Protein AF-A0A529I1K5-F1 (afdb_monomer)

Secondary structure (DSSP, 8-state):
--HHHHHHHHHHHHHHTSS-----PPPPSTT-------TTT-PPPPPPEEEEEEEEETTEEEEEEEEEE--SS-SS----GGG-

pLDDT: mean 97.83, std 3.61, range [65.5, 98.88]

Solvent-accessible surface area (backbone atoms only — not comparable to full-atom values): 5534 Å² total; per-residue (Å²): 131,58,68,68,59,51,54,52,50,51,54,51,28,48,74,72,55,80,43,78,90,77,88,88,68,64,81,80,46,74,82,43,74,66,80,81,58,61,76,92,78,45,82,63,69,60,72,42,42,79,42,79,65,25,66,56,35,99,73,26,71,87,44,68,52,64,51,72,46,72,39,82,85,47,60,73,64,78,85,58,77,83,81,103

Foldseek 3Di:
DDPVVVVVVVVVCVVVVVDDDDDPFDDFAQPFDADDDDPVPDDGQDGKHWAWQDDCDPSDVPDTGTDIDDGQRTGPHDDDPVND

Sequence (84 aa):
MDTQKLLGEVAGQLLSGAIRVVDLSAPLGPNTPLIKLPPELAVDTPKVEIHAISKYDKNGPWWAWNWLKLGEHSGTHFDAPQHW

Nearest PDB structures (foldseek):
  4m8d-assembly2_C  TM=9.967E-01  e=7.353E-09  Roseibium aggregatum IAM 12614
  5nna-assembly1_B  TM=9.625E-01  e=6.441E-05  Roseibium aggregatum
  5nmp-assembly5_J  TM=9.664E-01  e=9.504E-05  Ralstonia pseudosolanacearum GMI1000

Mean predicted aligned error: 3.26 Å

Radius of gyration: 20.24 Å; Cα contacts (8 Å, |Δi|>4): 93; chains: 1; bounding box: 43×36×52 Å

Structure (mmCIF, N/CA/C/O backbone):
data_AF-A0A529I1K5-F1
#
_entry.id   AF-A0A529I1K5-F1
#
loop_
_atom_site.group_PDB
_atom_site.id
_atom_site.type_symbol
_atom_site.label_atom_id
_atom_site.label_alt_id
_atom_site.label_comp_id
_atom_site.label_asym_id
_atom_site.label_entity_id
_atom_site.label_seq_id
_atom_site.pdbx_PDB_ins_code
_atom_site.Cartn_x
_atom_site.Cartn_y
_atom_site.Cartn_z
_atom_site.occupancy
_atom_site.B_iso_or_equiv
_atom_site.auth_seq_id
_atom_site.auth_comp_id
_atom_site.auth_asym_id
_atom_site.auth_atom_id
_atom_site.pdbx_PDB_model_num
ATOM 1 N N . MET A 1 1 ? -20.512 19.281 20.588 1.00 65.50 1 MET A N 1
ATOM 2 C CA . MET A 1 1 ? -19.810 18.136 21.206 1.00 65.50 1 MET A CA 1
ATOM 3 C C . MET A 1 1 ? -18.377 18.555 21.428 1.00 65.50 1 MET A C 1
ATOM 5 O O . MET A 1 1 ? -17.818 19.195 20.551 1.00 65.50 1 MET A O 1
ATOM 9 N N . ASP A 1 2 ? -17.830 18.258 22.597 1.00 94.38 2 ASP A N 1
ATOM 10 C CA . ASP A 1 2 ? -16.399 18.395 22.859 1.00 94.38 2 ASP A CA 1
ATOM 11 C C . ASP A 1 2 ? -15.608 17.400 21.979 1.00 94.38 2 ASP A C 1
ATOM 13 O O . ASP A 1 2 ? -16.048 16.264 21.787 1.00 94.38 2 ASP A O 1
ATOM 17 N N . THR A 1 3 ? -14.475 17.829 21.412 1.00 96.56 3 THR A N 1
ATOM 18 C CA . THR A 1 3 ? -13.655 17.019 20.493 1.00 96.56 3 THR A CA 1
ATOM 19 C C . THR A 1 3 ? -13.121 15.765 21.175 1.00 96.56 3 THR A C 1
ATOM 21 O O . THR A 1 3 ? -13.064 14.709 20.546 1.00 96.56 3 THR A O 1
ATOM 24 N N . GLN A 1 4 ? -12.773 15.842 22.464 1.00 96.88 4 GLN A N 1
ATOM 25 C CA . GLN A 1 4 ? -12.295 14.668 23.201 1.00 96.88 4 GLN A CA 1
ATOM 26 C C . GLN A 1 4 ? -13.399 13.616 23.308 1.00 96.88 4 GLN A C 1
ATOM 28 O O . GLN A 1 4 ? -13.171 12.441 23.014 1.00 96.88 4 GLN A O 1
ATOM 33 N N . LYS A 1 5 ? -14.618 14.053 23.644 1.00 97.25 5 LYS A N 1
ATOM 34 C CA . LYS A 1 5 ? -15.798 13.184 23.673 1.00 97.25 5 LYS A CA 1
ATOM 35 C C . LYS A 1 5 ? -16.072 12.534 22.313 1.00 97.25 5 LYS A C 1
ATOM 37 O O . LYS A 1 5 ? -16.290 11.328 22.261 1.00 97.25 5 LYS A O 1
ATOM 42 N N . LEU A 1 6 ? -16.006 13.302 21.224 1.00 98.00 6 LEU A N 1
ATOM 43 C CA . LEU A 1 6 ? -16.237 12.786 19.871 1.00 98.00 6 LEU A CA 1
ATOM 44 C C . LEU A 1 6 ? -15.223 11.700 19.482 1.00 98.00 6 LEU A C 1
ATOM 46 O O . LEU A 1 6 ? -15.613 10.640 19.001 1.00 98.00 6 LEU A O 1
ATOM 50 N N . LEU A 1 7 ? -13.926 11.934 19.705 1.00 98.25 7 LEU A N 1
ATOM 51 C CA . LEU A 1 7 ? -12.889 10.944 19.392 1.00 98.25 7 LEU A CA 1
ATOM 52 C C . LEU A 1 7 ? -13.054 9.664 20.225 1.00 98.25 7 LEU A C 1
ATOM 54 O O . LEU A 1 7 ? -12.884 8.564 19.698 1.00 98.25 7 LEU A O 1
ATOM 58 N N . GLY A 1 8 ? -13.439 9.797 21.499 1.00 98.25 8 GLY A N 1
ATOM 59 C CA . GLY A 1 8 ? -13.763 8.657 22.358 1.00 98.25 8 GLY A CA 1
ATOM 60 C C . GLY A 1 8 ? -14.955 7.841 21.845 1.00 98.25 8 GLY A C 1
ATOM 61 O O . GLY A 1 8 ? -14.894 6.612 21.818 1.00 98.25 8 GLY A O 1
ATOM 62 N N . GLU A 1 9 ? -16.017 8.506 21.382 1.00 98.12 9 GLU A N 1
ATOM 63 C CA . GLU A 1 9 ? -17.186 7.848 20.783 1.00 98.12 9 GLU A CA 1
ATOM 64 C C . GLU A 1 9 ? -16.827 7.112 19.485 1.00 98.12 9 GLU A C 1
ATOM 66 O O . GLU A 1 9 ? -17.232 5.963 19.309 1.00 98.12 9 GLU A O 1
ATOM 71 N N . VAL A 1 10 ? -16.021 7.722 18.607 1.00 98.38 10 VAL A N 1
ATOM 72 C CA . VAL A 1 10 ? -15.537 7.076 17.373 1.00 98.38 10 VAL A CA 1
ATOM 73 C C . VAL A 1 10 ? -14.715 5.827 17.695 1.00 98.38 10 VAL A C 1
ATOM 75 O O . VAL A 1 10 ? -14.953 4.774 17.105 1.00 98.38 10 VAL A O 1
ATOM 78 N N . ALA A 1 11 ? -13.795 5.901 18.662 1.00 98.38 11 ALA A N 1
ATOM 79 C CA . ALA A 1 11 ? -13.006 4.746 19.091 1.00 98.38 11 ALA A CA 1
ATOM 80 C C . ALA A 1 11 ? -13.890 3.615 19.647 1.00 98.38 11 ALA A C 1
ATOM 82 O O . ALA A 1 11 ? -13.709 2.449 19.289 1.00 98.38 11 ALA A O 1
ATOM 83 N N . GLY A 1 12 ? -14.889 3.956 20.469 1.00 98.56 12 GLY A N 1
ATOM 84 C CA . GLY A 1 12 ? -15.860 2.991 20.987 1.00 98.56 12 GLY A CA 1
ATOM 85 C C . GLY A 1 12 ? -16.693 2.332 19.884 1.00 98.56 12 GLY A C 1
ATOM 86 O O . GLY A 1 12 ? -16.931 1.126 19.932 1.00 98.56 12 GLY A O 1
ATOM 87 N N . GLN A 1 13 ? -17.097 3.094 18.864 1.00 98.69 13 GLN A N 1
ATOM 88 C CA . GLN A 1 13 ? -17.868 2.583 17.727 1.00 98.69 13 GLN A CA 1
ATOM 89 C C . GLN A 1 13 ? -17.037 1.737 16.753 1.00 98.69 13 GLN A C 1
ATOM 91 O O . GLN A 1 13 ? -17.579 0.811 16.151 1.00 98.69 13 GLN A O 1
ATOM 96 N N . LEU A 1 14 ? -15.736 2.014 16.613 1.00 98.75 14 LEU A N 1
ATOM 97 C CA . LEU A 1 14 ? -14.806 1.137 15.894 1.00 98.75 14 LEU A CA 1
ATOM 98 C C . LEU A 1 14 ? -14.677 -0.216 16.606 1.00 98.75 14 LEU A C 1
ATOM 100 O O . LEU A 1 14 ? -14.789 -1.255 15.962 1.00 98.75 14 LEU A O 1
ATOM 104 N N . LEU A 1 15 ? -14.496 -0.214 17.933 1.00 98.56 15 LEU A N 1
ATOM 105 C CA . LEU A 1 15 ? -14.355 -1.444 18.721 1.00 98.56 15 LEU A CA 1
ATOM 106 C C . LEU A 1 15 ? -15.642 -2.281 18.741 1.00 98.56 15 LEU A C 1
ATOM 108 O O . LEU A 1 15 ? -15.578 -3.506 18.687 1.00 98.56 15 LEU A O 1
ATOM 112 N N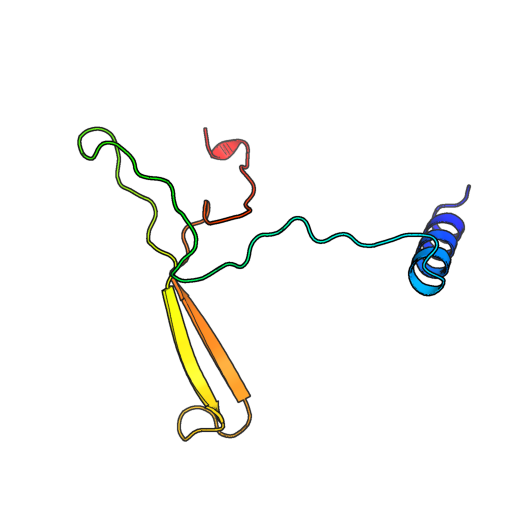 . SER A 1 16 ? -16.808 -1.635 18.821 1.00 98.56 16 SER A N 1
ATOM 113 C CA . SER A 1 16 ? -18.101 -2.332 18.836 1.00 98.56 16 SER A CA 1
ATOM 114 C C . SER A 1 16 ? -18.550 -2.835 17.461 1.00 98.56 16 SER A C 1
ATOM 116 O O . SER A 1 16 ? -19.489 -3.626 17.384 1.00 98.56 16 SER A O 1
ATOM 118 N N . GLY A 1 17 ? -17.914 -2.376 16.377 1.00 98.31 17 GLY A N 1
ATOM 119 C CA . GLY A 1 17 ? -18.300 -2.683 14.998 1.00 98.31 17 GLY A CA 1
ATOM 120 C C . GLY A 1 17 ? -19.455 -1.836 14.450 1.00 98.31 17 GLY A C 1
ATOM 121 O O . GLY A 1 17 ? -19.906 -2.082 13.330 1.00 98.31 17 GLY A O 1
ATOM 122 N N . ALA A 1 18 ? -19.929 -0.831 15.197 1.00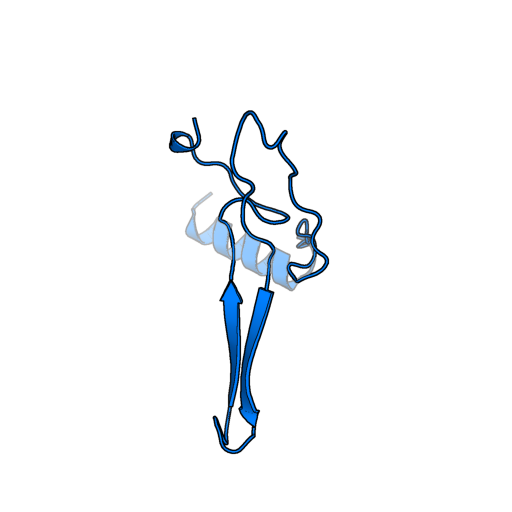 98.50 18 ALA A N 1
ATOM 123 C CA . ALA A 1 18 ? -20.913 0.138 14.706 1.00 98.50 18 ALA A CA 1
ATOM 124 C C . ALA A 1 18 ? -20.351 0.998 13.556 1.00 98.50 18 ALA A C 1
ATOM 126 O O . ALA A 1 18 ? -21.078 1.330 12.619 1.00 98.50 18 ALA A O 1
ATOM 127 N N . ILE A 1 19 ? -19.048 1.303 13.594 1.00 98.62 19 ILE A N 1
ATOM 128 C CA . ILE A 1 19 ? -18.290 1.838 12.458 1.00 98.62 19 ILE A CA 1
ATOM 129 C C . ILE A 1 19 ? -17.501 0.696 11.822 1.00 98.62 19 ILE A C 1
ATOM 131 O O . ILE A 1 19 ? -16.793 -0.044 12.502 1.00 98.62 19 ILE A O 1
ATOM 135 N N . ARG A 1 20 ? -17.585 0.586 10.493 1.00 98.50 20 ARG A N 1
ATOM 136 C CA . ARG A 1 20 ? -16.809 -0.378 9.707 1.00 98.50 20 ARG A CA 1
ATOM 137 C C . ARG A 1 20 ? -15.687 0.329 8.961 1.00 98.50 20 ARG A C 1
ATOM 139 O O . ARG A 1 20 ? -15.933 1.328 8.289 1.00 98.50 20 ARG A O 1
ATOM 146 N N . VAL A 1 21 ? -14.485 -0.232 9.034 1.00 98.38 21 VAL A N 1
ATOM 147 C CA . VAL A 1 21 ? -13.362 0.149 8.171 1.00 98.38 21 VAL A CA 1
ATOM 148 C C . VAL A 1 21 ? -13.454 -0.681 6.893 1.00 98.38 21 VAL A C 1
ATOM 150 O O . VAL A 1 21 ? -13.474 -1.909 6.958 1.00 98.38 21 VAL A O 1
ATOM 153 N N . VAL A 1 22 ? -13.553 -0.017 5.742 1.00 98.50 22 VAL A N 1
ATOM 154 C CA . VAL A 1 22 ? -13.597 -0.656 4.419 1.00 98.50 22 VAL A CA 1
ATOM 155 C C . VAL A 1 22 ? -12.304 -0.320 3.691 1.00 98.50 22 VAL A C 1
ATOM 157 O O . VAL A 1 22 ? -11.972 0.855 3.553 1.00 98.50 22 VAL A O 1
ATOM 160 N N . ASP A 1 23 ? -11.582 -1.342 3.236 1.00 98.69 23 ASP A N 1
ATOM 161 C CA . ASP A 1 23 ? -10.375 -1.147 2.438 1.00 98.69 23 ASP A CA 1
ATOM 162 C C . ASP A 1 23 ? -10.746 -0.783 0.993 1.00 98.69 23 ASP A C 1
ATOM 164 O O . ASP A 1 23 ? -11.493 -1.508 0.332 1.00 98.69 23 ASP A O 1
ATOM 168 N N . LEU A 1 24 ? -10.245 0.361 0.527 1.00 98.56 24 LEU A N 1
ATOM 169 C CA . LEU A 1 24 ? -10.428 0.876 -0.835 1.00 98.56 24 LEU A CA 1
ATOM 170 C C . LEU A 1 24 ? -9.116 0.859 -1.638 1.00 98.56 24 LEU A C 1
ATOM 172 O O . LEU A 1 24 ? -9.025 1.482 -2.697 1.00 98.56 24 LEU A O 1
ATOM 176 N N . SER A 1 25 ? -8.095 0.162 -1.138 1.00 98.62 25 SER A N 1
ATOM 177 C CA . SER A 1 25 ? -6.791 0.039 -1.783 1.00 98.62 25 SER A CA 1
ATOM 178 C C . SER A 1 25 ? -6.675 -1.281 -2.538 1.00 98.62 25 SER A C 1
ATOM 180 O O . SER A 1 25 ? -7.059 -2.341 -2.048 1.00 98.62 25 SER A O 1
ATOM 182 N N . ALA A 1 26 ? -6.103 -1.234 -3.740 1.00 98.19 26 ALA A N 1
ATOM 183 C CA . ALA A 1 26 ? -5.683 -2.441 -4.439 1.00 98.19 26 ALA A CA 1
ATOM 184 C C . ALA A 1 26 ? -4.299 -2.901 -3.932 1.00 98.19 26 ALA A C 1
ATOM 186 O O . ALA A 1 26 ? -3.476 -2.056 -3.567 1.00 98.19 26 ALA A O 1
ATOM 187 N N . PRO A 1 27 ? -3.988 -4.213 -3.946 1.00 98.44 27 PRO A N 1
ATOM 188 C CA . PRO A 1 27 ? -2.652 -4.699 -3.612 1.00 98.44 27 PRO A CA 1
ATOM 189 C C . PRO A 1 27 ? -1.569 -4.071 -4.498 1.00 98.44 27 PRO A C 1
ATOM 191 O O . PRO A 1 27 ? -1.664 -4.110 -5.726 1.00 98.44 27 PRO A O 1
ATOM 194 N N . LEU A 1 28 ? -0.512 -3.547 -3.873 1.00 98.62 28 LEU A N 1
ATOM 195 C CA . LEU A 1 28 ? 0.624 -2.938 -4.562 1.00 98.62 28 LEU A CA 1
ATOM 196 C C . LEU A 1 28 ? 1.772 -3.946 -4.717 1.00 98.62 28 LEU A C 1
ATOM 198 O O . LEU A 1 28 ? 2.323 -4.453 -3.742 1.00 98.62 28 LEU A O 1
ATOM 202 N N . GLY A 1 29 ? 2.156 -4.222 -5.959 1.00 98.38 29 GLY A N 1
ATOM 203 C CA . GLY A 1 29 ? 3.277 -5.101 -6.297 1.00 98.38 29 GLY A CA 1
ATOM 204 C C . GLY A 1 29 ? 3.554 -5.217 -7.801 1.00 98.38 29 GLY A C 1
ATOM 205 O O . GLY A 1 29 ? 3.002 -4.450 -8.590 1.00 98.38 29 GLY A O 1
ATOM 206 N N . PRO A 1 30 ? 4.368 -6.196 -8.239 1.00 98.44 30 PRO A N 1
ATOM 207 C CA . PRO A 1 30 ? 4.817 -6.305 -9.633 1.00 98.44 30 PRO A CA 1
ATOM 208 C C . PRO A 1 30 ? 3.713 -6.529 -10.675 1.00 98.44 30 PRO A C 1
ATOM 210 O O . PRO A 1 30 ? 3.968 -6.404 -11.871 1.00 98.44 30 PRO A O 1
ATOM 213 N N . ASN A 1 31 ? 2.499 -6.868 -10.242 1.00 98.12 31 ASN A N 1
ATOM 214 C CA . ASN A 1 31 ? 1.338 -7.055 -11.113 1.00 98.12 31 ASN A CA 1
ATOM 215 C C . ASN A 1 31 ? 0.359 -5.875 -11.066 1.00 98.12 31 ASN A C 1
ATOM 217 O O . ASN A 1 31 ? -0.694 -5.949 -11.691 1.00 98.12 31 ASN A O 1
ATOM 221 N N . THR A 1 32 ? 0.687 -4.804 -10.335 1.00 98.50 32 THR A N 1
ATOM 222 C CA . THR A 1 32 ? -0.120 -3.577 -10.321 1.00 98.50 32 THR A CA 1
ATOM 223 C C . THR A 1 32 ? -0.192 -3.034 -11.744 1.00 98.50 32 THR A C 1
ATOM 225 O O . THR A 1 32 ? 0.863 -2.795 -12.342 1.00 98.50 32 THR A O 1
ATOM 228 N N . PRO A 1 33 ? -1.394 -2.841 -12.307 1.00 98.12 33 PRO A N 1
ATOM 229 C CA . PRO A 1 33 ? -1.533 -2.130 -13.566 1.00 98.12 33 PRO A CA 1
ATOM 230 C C . PRO A 1 33 ? -0.986 -0.709 -13.411 1.00 98.12 33 PRO A C 1
ATOM 232 O O . PRO A 1 33 ? -1.291 -0.026 -12.435 1.00 98.12 33 PRO A O 1
ATOM 235 N N . LEU A 1 34 ? -0.169 -0.275 -14.365 1.00 98.25 34 LEU A N 1
ATOM 236 C CA . LEU A 1 34 ? 0.425 1.060 -14.384 1.00 98.25 34 LEU A CA 1
ATOM 237 C C . LEU A 1 34 ? 0.086 1.756 -15.692 1.00 98.25 34 LEU A C 1
ATOM 239 O O . LEU A 1 34 ? -0.138 1.099 -16.713 1.00 98.25 34 LEU A O 1
ATOM 243 N N . ILE A 1 35 ? 0.078 3.086 -15.646 1.00 97.50 35 ILE A N 1
ATOM 244 C CA . ILE A 1 35 ? -0.128 3.915 -16.827 1.00 97.50 35 ILE A CA 1
ATOM 245 C C . ILE A 1 35 ? 0.944 3.624 -17.885 1.00 97.50 35 ILE A C 1
ATOM 247 O O . ILE A 1 35 ? 2.108 3.371 -17.563 1.00 97.50 35 ILE A O 1
ATOM 251 N N . LYS A 1 36 ? 0.522 3.647 -19.150 1.00 97.50 36 LYS A N 1
ATOM 252 C CA . LYS A 1 36 ? 1.389 3.578 -20.323 1.00 97.50 36 LYS A CA 1
ATOM 253 C C . LYS A 1 36 ? 1.138 4.786 -21.198 1.00 97.50 36 LYS A C 1
ATOM 255 O O . LYS A 1 36 ? -0.001 5.028 -21.596 1.00 97.50 36 LYS A O 1
ATOM 260 N N . LEU A 1 37 ? 2.196 5.539 -21.458 1.00 97.81 37 LEU A N 1
ATOM 261 C CA . LEU A 1 37 ? 2.161 6.754 -22.252 1.00 97.81 37 LEU A CA 1
ATOM 262 C C . LEU A 1 37 ? 2.693 6.468 -23.663 1.00 97.81 37 LEU A C 1
ATOM 264 O O . LEU A 1 37 ? 3.522 5.570 -23.841 1.00 97.81 37 LEU A O 1
ATOM 268 N N . PRO A 1 38 ? 2.232 7.209 -24.684 1.00 97.81 38 PRO A N 1
ATOM 269 C CA . PRO A 1 38 ? 2.853 7.169 -26.002 1.00 97.81 38 PRO A CA 1
ATOM 270 C C . PRO A 1 38 ? 4.348 7.532 -25.890 1.00 97.81 38 PRO A C 1
ATOM 272 O O . PRO A 1 38 ? 4.658 8.613 -25.374 1.00 97.81 38 PRO A O 1
ATOM 275 N N . PRO A 1 39 ? 5.280 6.663 -26.334 1.00 96.75 39 PRO A N 1
ATOM 276 C CA . PRO A 1 39 ? 6.718 6.871 -26.136 1.00 96.75 39 PRO A CA 1
ATOM 277 C C . PRO A 1 39 ? 7.271 8.148 -26.776 1.00 96.75 39 PRO A C 1
ATOM 279 O O . PRO A 1 39 ? 8.296 8.667 -26.344 1.00 96.75 39 PRO A O 1
ATOM 282 N N . GLU A 1 40 ? 6.609 8.657 -27.812 1.00 97.50 40 GLU A N 1
ATOM 283 C CA . GLU A 1 40 ? 6.942 9.913 -28.477 1.00 97.50 40 GLU A CA 1
ATOM 284 C C . GLU A 1 40 ? 6.547 11.162 -27.671 1.00 97.50 40 GLU A C 1
ATOM 286 O O . GLU A 1 40 ? 7.032 12.250 -27.976 1.00 97.50 40 GLU A O 1
ATOM 291 N N . LEU A 1 41 ? 5.687 11.023 -26.653 1.00 97.38 41 LEU A N 1
ATOM 292 C CA . LEU A 1 41 ? 5.191 12.136 -25.836 1.00 97.38 41 LEU A CA 1
ATOM 293 C C . LEU A 1 41 ? 5.852 12.217 -24.459 1.00 97.38 41 LEU A C 1
ATOM 295 O O . LEU A 1 41 ? 6.122 13.318 -23.983 1.00 97.38 41 LEU A O 1
ATOM 299 N N . ALA A 1 42 ? 6.072 11.082 -23.793 1.00 97.62 42 ALA A N 1
ATOM 300 C CA . ALA A 1 42 ? 6.540 11.068 -22.411 1.00 97.62 42 ALA A CA 1
ATOM 301 C C . ALA A 1 42 ? 7.220 9.749 -22.027 1.00 97.62 42 ALA A C 1
ATOM 303 O O . ALA A 1 42 ? 7.036 8.710 -22.660 1.00 97.62 42 ALA A O 1
ATOM 304 N N . VAL A 1 43 ? 7.993 9.802 -20.942 1.00 97.88 43 VAL A N 1
ATOM 305 C CA . VAL A 1 43 ? 8.610 8.625 -20.326 1.00 97.88 43 VAL A CA 1
ATOM 306 C C . VAL A 1 43 ? 7.646 8.026 -19.304 1.00 97.88 43 VAL A C 1
ATOM 308 O O . VAL A 1 43 ? 7.096 8.741 -18.469 1.00 97.88 43 VAL A O 1
ATOM 311 N N . ASP A 1 44 ? 7.466 6.708 -19.355 1.00 98.00 44 ASP A N 1
ATOM 312 C CA . ASP A 1 44 ? 6.653 5.977 -18.384 1.00 98.00 44 ASP A CA 1
ATOM 313 C C . ASP A 1 44 ? 7.232 6.050 -16.959 1.00 98.00 44 ASP A C 1
ATOM 315 O O . ASP A 1 44 ? 8.444 5.950 -16.745 1.00 98.00 44 ASP A O 1
ATOM 319 N N . THR A 1 45 ? 6.337 6.078 -15.968 1.00 98.19 45 THR A N 1
ATOM 320 C CA . THR A 1 45 ? 6.676 5.766 -14.571 1.00 98.19 45 THR A CA 1
ATOM 321 C C . THR A 1 45 ? 7.223 4.330 -14.456 1.00 98.19 45 THR A C 1
ATOM 323 O O . THR A 1 45 ? 6.776 3.436 -15.191 1.00 98.19 45 THR A O 1
ATOM 326 N N . PRO A 1 46 ? 8.203 4.052 -13.573 1.00 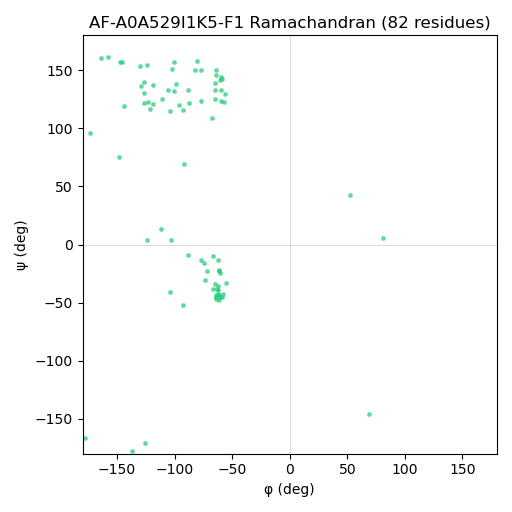97.94 46 PRO A N 1
ATOM 327 C CA . PRO A 1 46 ? 8.782 2.720 -13.473 1.00 97.94 46 PRO A CA 1
ATOM 328 C C . PRO A 1 46 ? 7.764 1.681 -13.004 1.00 97.94 46 PRO A C 1
ATOM 330 O O . PRO A 1 46 ? 6.875 1.953 -12.198 1.00 97.94 46 PRO A O 1
ATOM 333 N N . LYS A 1 47 ? 7.965 0.437 -13.449 1.00 97.88 47 LYS A N 1
ATOM 334 C CA . LYS A 1 47 ? 7.244 -0.707 -12.895 1.00 97.88 47 LYS A CA 1
ATOM 335 C C . LYS A 1 47 ? 7.540 -0.849 -11.399 1.00 97.88 47 LYS A C 1
ATOM 337 O O . LYS A 1 47 ? 8.686 -0.673 -10.986 1.00 97.88 47 LYS A O 1
ATOM 342 N N . VAL A 1 48 ? 6.524 -1.220 -10.617 1.00 98.62 48 VAL A N 1
ATOM 343 C CA . VAL A 1 48 ? 6.713 -1.600 -9.214 1.00 98.62 48 VAL A CA 1
ATOM 344 C C . VAL A 1 48 ? 7.559 -2.870 -9.149 1.00 98.62 48 VAL A C 1
ATOM 346 O O . VAL A 1 48 ? 7.203 -3.892 -9.741 1.00 98.62 48 VAL A O 1
ATOM 349 N N . GLU A 1 49 ? 8.654 -2.823 -8.401 1.00 98.69 49 GLU A N 1
ATOM 350 C CA . GLU A 1 49 ? 9.495 -3.985 -8.114 1.00 98.69 49 GLU A CA 1
ATOM 351 C C . GLU A 1 49 ? 9.671 -4.122 -6.596 1.00 98.69 49 GLU A C 1
ATOM 353 O O . GLU A 1 49 ? 9.808 -3.126 -5.883 1.00 98.69 49 GLU A O 1
ATOM 358 N N . ILE A 1 50 ? 9.639 -5.361 -6.098 1.00 98.75 50 ILE A N 1
ATOM 359 C CA . ILE A 1 50 ? 9.823 -5.689 -4.679 1.00 98.75 50 ILE A CA 1
ATOM 360 C C . ILE A 1 50 ? 11.048 -6.586 -4.573 1.00 98.75 50 ILE A C 1
ATOM 362 O O . ILE A 1 50 ? 11.069 -7.677 -5.146 1.00 98.75 50 ILE A O 1
ATOM 366 N N . HIS A 1 51 ? 12.050 -6.146 -3.821 1.00 98.69 51 HIS A N 1
ATOM 367 C CA . HIS A 1 51 ? 13.328 -6.835 -3.714 1.00 98.69 51 HIS A CA 1
ATOM 368 C C . HIS A 1 51 ? 13.611 -7.196 -2.263 1.00 98.69 51 HIS A C 1
ATOM 370 O O . HIS A 1 51 ? 13.772 -6.319 -1.413 1.00 98.69 51 HIS A O 1
ATOM 376 N N . ALA A 1 52 ? 13.694 -8.492 -1.979 1.00 98.50 52 ALA A N 1
ATOM 377 C CA . ALA A 1 52 ? 14.037 -8.967 -0.648 1.00 98.50 52 ALA A CA 1
ATOM 378 C C . ALA A 1 52 ? 15.466 -8.557 -0.269 1.00 98.50 52 ALA A C 1
ATOM 380 O O . ALA A 1 52 ? 16.401 -8.746 -1.047 1.00 98.50 52 ALA A O 1
ATOM 381 N N . ILE A 1 53 ? 15.624 -8.021 0.942 1.00 98.62 53 ILE A N 1
ATOM 382 C CA . ILE A 1 53 ? 16.935 -7.744 1.546 1.00 98.62 53 ILE A CA 1
ATOM 383 C C . ILE A 1 53 ? 17.355 -8.944 2.396 1.00 98.62 53 ILE A C 1
ATOM 385 O O . ILE A 1 53 ? 18.444 -9.490 2.232 1.00 98.62 53 ILE A O 1
ATOM 389 N N . SER A 1 54 ? 16.460 -9.365 3.288 1.00 98.69 54 SER A N 1
ATOM 390 C CA . SER A 1 54 ? 16.618 -10.549 4.127 1.00 98.69 54 SER A CA 1
ATOM 391 C C . SER A 1 54 ? 15.269 -11.197 4.388 1.00 98.69 54 SER A C 1
ATOM 393 O O . SER A 1 54 ? 14.224 -10.535 4.333 1.00 98.69 54 SER A O 1
ATOM 395 N N . LYS A 1 55 ? 15.295 -12.488 4.717 1.00 98.38 55 LYS A N 1
ATOM 396 C CA . LYS A 1 55 ? 14.143 -13.222 5.240 1.00 98.38 55 LYS A CA 1
ATOM 397 C C . LYS A 1 55 ? 14.589 -14.324 6.201 1.00 98.38 55 LYS A C 1
ATOM 399 O O . LYS A 1 55 ? 14.557 -15.500 5.848 1.00 98.38 55 LYS A O 1
ATOM 404 N N . TYR A 1 56 ? 14.978 -13.931 7.417 1.00 98.00 56 TYR A N 1
ATOM 405 C CA . TYR A 1 56 ? 15.481 -14.852 8.453 1.00 98.00 56 TYR A CA 1
ATOM 406 C C . TYR A 1 56 ? 16.625 -15.738 7.933 1.00 98.00 56 TYR A C 1
ATOM 408 O O . TYR A 1 56 ? 16.663 -16.949 8.141 1.00 98.00 56 TYR A O 1
ATOM 416 N N . ASP A 1 57 ? 17.532 -15.117 7.188 1.00 98.12 57 ASP A N 1
ATOM 417 C CA . ASP A 1 57 ? 18.629 -15.762 6.476 1.00 98.12 57 ASP A CA 1
ATOM 418 C C . ASP A 1 57 ? 19.971 -15.121 6.870 1.00 98.12 57 ASP A C 1
A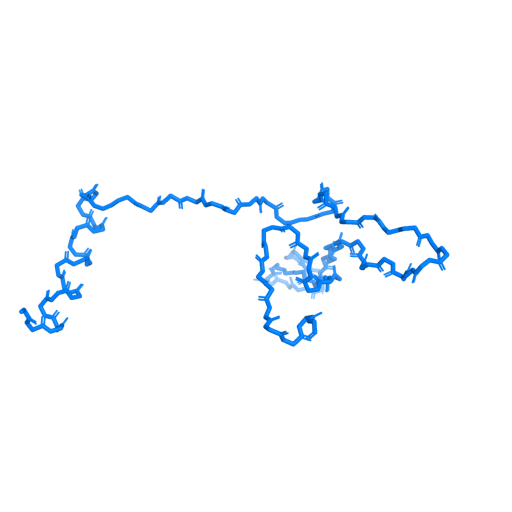TOM 420 O O . ASP A 1 57 ? 20.054 -14.306 7.790 1.00 98.12 57 ASP A O 1
ATOM 424 N N . LYS A 1 58 ? 21.050 -15.474 6.163 1.00 98.25 58 LYS A N 1
ATOM 425 C CA . LYS A 1 58 ? 22.391 -14.924 6.425 1.00 98.25 58 LYS A CA 1
ATOM 426 C C . LYS A 1 58 ? 22.496 -13.400 6.247 1.00 98.25 58 LYS A C 1
ATOM 428 O O . LYS A 1 58 ? 23.415 -12.805 6.798 1.00 98.25 58 LYS A O 1
ATOM 433 N N . ASN A 1 59 ? 21.599 -12.783 5.474 1.00 97.88 59 ASN A N 1
ATOM 434 C CA . ASN A 1 59 ? 21.574 -11.340 5.233 1.00 97.88 59 ASN A CA 1
ATOM 435 C C . ASN A 1 59 ? 20.733 -10.594 6.289 1.00 97.88 59 ASN A C 1
ATOM 437 O O . ASN A 1 59 ? 20.754 -9.367 6.334 1.00 97.88 59 ASN A O 1
ATOM 441 N N . GLY A 1 60 ? 19.999 -11.313 7.144 1.00 97.88 60 GLY A N 1
ATOM 442 C CA . GLY A 1 60 ? 19.228 -10.756 8.254 1.00 97.88 60 GLY A CA 1
ATOM 443 C C . GLY A 1 60 ? 18.642 -11.881 9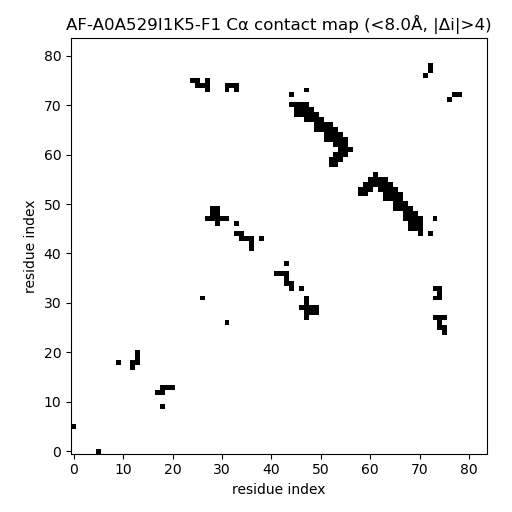.106 1.00 97.88 60 GLY A C 1
ATOM 444 O O . GLY A 1 60 ? 17.577 -12.402 8.768 1.00 97.88 60 GLY A O 1
ATOM 445 N N . PRO A 1 61 ? 19.312 -12.271 10.204 1.00 97.75 61 PRO A N 1
ATOM 446 C CA . PRO A 1 61 ? 19.001 -13.510 10.915 1.00 97.75 61 PRO A CA 1
ATOM 447 C C . PRO A 1 61 ? 17.679 -13.460 11.687 1.00 97.75 61 PRO A C 1
ATOM 449 O O . PRO A 1 61 ? 17.090 -14.502 11.961 1.00 97.75 61 PRO A O 1
ATOM 452 N N . TRP A 1 62 ? 17.195 -12.264 12.035 1.00 98.44 62 TRP A N 1
ATOM 453 C CA . TRP A 1 62 ? 16.033 -12.097 12.916 1.00 98.44 62 TRP A CA 1
ATOM 454 C C . TRP A 1 62 ? 14.907 -11.258 12.303 1.00 98.44 62 TRP A C 1
ATOM 456 O O . TRP A 1 62 ? 13.908 -11.002 12.970 1.00 98.44 62 TRP A O 1
ATOM 466 N N . TRP A 1 63 ? 15.031 -10.838 11.039 1.00 98.50 63 TRP A N 1
ATOM 467 C CA . TRP A 1 63 ? 14.033 -9.995 10.379 1.00 98.50 63 TRP A CA 1
ATOM 468 C C . TRP A 1 63 ? 13.883 -10.300 8.888 1.00 98.50 63 TRP A C 1
ATOM 470 O O . TRP A 1 63 ? 14.782 -10.828 8.223 1.00 98.50 63 TRP A O 1
ATOM 480 N N . ALA A 1 64 ? 12.715 -9.933 8.366 1.00 98.75 64 ALA A N 1
ATOM 481 C CA . ALA A 1 64 ? 12.373 -10.016 6.959 1.00 98.75 64 ALA A CA 1
ATOM 482 C C . ALA A 1 64 ? 11.873 -8.657 6.467 1.00 98.75 64 ALA A C 1
ATOM 484 O O . ALA A 1 64 ? 11.011 -8.050 7.099 1.00 98.75 64 ALA A O 1
ATOM 485 N N . TRP A 1 65 ? 12.416 -8.185 5.349 1.00 98.75 65 TRP A N 1
ATOM 486 C CA . TRP A 1 65 ? 12.085 -6.881 4.770 1.00 98.75 65 TRP A CA 1
ATOM 487 C C . TRP A 1 65 ? 12.544 -6.784 3.313 1.00 98.75 65 TRP A C 1
ATOM 489 O O . TRP A 1 65 ? 13.398 -7.549 2.852 1.00 98.75 65 TRP A O 1
ATOM 499 N N . ASN A 1 66 ? 11.952 -5.839 2.586 1.00 98.88 66 ASN A N 1
ATOM 500 C CA . ASN A 1 66 ? 12.190 -5.610 1.167 1.00 98.88 66 ASN A CA 1
ATOM 501 C C . ASN A 1 66 ? 12.485 -4.125 0.928 1.00 98.88 66 ASN A C 1
ATOM 503 O O . ASN A 1 66 ? 11.981 -3.280 1.668 1.00 98.88 66 ASN A O 1
ATOM 507 N N . TRP A 1 67 ? 13.223 -3.806 -0.132 1.00 98.75 67 TRP A N 1
ATOM 508 C CA . TRP A 1 67 ? 13.205 -2.469 -0.727 1.00 98.75 67 TRP A CA 1
ATOM 509 C C . TRP A 1 67 ? 12.325 -2.464 -1.979 1.00 98.75 67 TRP A C 1
ATOM 511 O O . TRP A 1 67 ? 12.072 -3.512 -2.583 1.00 98.75 67 TRP A O 1
ATOM 521 N N . LEU A 1 68 ? 11.833 -1.281 -2.345 1.00 98.81 68 LEU A N 1
ATOM 522 C CA . LEU A 1 68 ? 10.905 -1.094 -3.454 1.00 98.81 68 LEU A CA 1
ATOM 523 C C . LEU A 1 68 ? 11.512 -0.182 -4.515 1.00 98.81 68 LEU A C 1
ATOM 525 O O . LEU A 1 68 ? 12.059 0.871 -4.188 1.00 98.81 68 LEU A O 1
ATOM 529 N N . LYS A 1 69 ? 11.342 -0.548 -5.784 1.00 98.69 69 LYS A N 1
ATOM 530 C CA . LYS A 1 69 ? 11.354 0.422 -6.880 1.00 98.69 69 LYS A CA 1
ATOM 531 C C . LYS A 1 69 ? 9.910 0.835 -7.109 1.00 98.69 69 LYS A C 1
ATOM 533 O O . LYS A 1 69 ? 9.082 -0.009 -7.447 1.00 98.69 69 LYS A O 1
ATOM 538 N N . LEU A 1 70 ? 9.602 2.102 -6.875 1.00 98.75 70 LEU A N 1
ATOM 539 C CA . LEU A 1 70 ? 8.227 2.577 -6.821 1.00 98.75 70 LEU A CA 1
ATOM 540 C C . LEU A 1 70 ? 8.148 3.978 -7.420 1.00 98.75 70 LEU A C 1
ATOM 542 O O . LEU A 1 70 ? 8.802 4.892 -6.927 1.00 98.75 70 LEU A O 1
ATOM 546 N N . GLY A 1 71 ? 7.369 4.132 -8.490 1.00 98.50 71 GLY A N 1
ATOM 547 C CA . GLY A 1 71 ? 6.978 5.453 -8.972 1.00 98.50 71 GLY A CA 1
ATOM 548 C C . GLY A 1 71 ? 5.880 6.036 -8.086 1.00 98.50 71 GLY A C 1
ATOM 549 O O . GLY A 1 71 ? 5.074 5.282 -7.540 1.00 98.50 71 GLY A O 1
ATOM 550 N N . GLU A 1 72 ? 5.820 7.360 -7.967 1.00 98.69 72 GLU A N 1
ATOM 551 C CA . GLU A 1 72 ? 4.843 8.050 -7.108 1.00 98.69 72 GLU A CA 1
ATOM 552 C C . GLU A 1 72 ? 3.392 7.703 -7.497 1.00 98.69 72 GLU A C 1
ATOM 554 O O . GLU A 1 72 ? 2.576 7.362 -6.643 1.00 98.69 72 GLU A O 1
ATOM 559 N N . HIS A 1 73 ? 3.102 7.662 -8.801 1.00 98.62 73 HIS A N 1
ATOM 560 C CA . HIS A 1 73 ? 1.783 7.338 -9.355 1.00 98.62 73 HIS A CA 1
ATOM 561 C C . HIS A 1 73 ? 1.649 5.835 -9.653 1.00 98.62 73 HIS A C 1
ATOM 563 O O . HIS A 1 73 ? 1.646 5.409 -10.811 1.00 98.62 73 HIS A O 1
ATOM 569 N N . SER A 1 74 ? 1.590 5.012 -8.599 1.00 98.69 74 SER A N 1
ATOM 570 C CA . SER A 1 74 ? 1.508 3.545 -8.702 1.00 98.69 74 SER A CA 1
ATOM 571 C C . SER A 1 74 ? 0.331 2.963 -7.914 1.00 98.69 74 SER A C 1
ATOM 573 O O . SER A 1 74 ? 0.280 3.087 -6.694 1.00 98.69 74 SER A O 1
ATOM 575 N N . GLY A 1 75 ? -0.578 2.246 -8.585 1.00 98.56 75 GLY A N 1
ATOM 576 C CA . GLY A 1 75 ? -1.735 1.610 -7.938 1.00 98.56 75 GLY A CA 1
ATOM 577 C C . GLY A 1 75 ? -2.763 2.621 -7.420 1.00 98.56 75 GLY A C 1
ATOM 578 O O . GLY A 1 75 ? -2.976 3.661 -8.043 1.00 98.56 75 GLY A O 1
ATOM 579 N N . THR A 1 76 ? -3.418 2.318 -6.294 1.00 98.62 76 THR A N 1
ATOM 580 C CA . THR A 1 76 ? -4.236 3.307 -5.573 1.00 98.62 76 THR A CA 1
ATOM 581 C C . THR A 1 76 ? -3.305 4.381 -5.003 1.00 98.62 76 THR A C 1
ATOM 583 O O . THR A 1 76 ? -2.540 4.096 -4.084 1.00 98.62 76 THR A O 1
ATOM 586 N N . HIS A 1 77 ? -3.344 5.593 -5.558 1.00 98.69 77 HIS A N 1
ATOM 587 C CA . HIS A 1 77 ? -2.407 6.674 -5.235 1.00 98.69 77 HIS A CA 1
ATOM 588 C C . HIS A 1 77 ? -3.119 8.025 -5.078 1.00 98.69 77 HIS A C 1
ATOM 590 O O . HIS A 1 77 ? -4.347 8.106 -5.128 1.00 98.69 77 HIS A O 1
ATOM 596 N N . PHE A 1 78 ? -2.332 9.073 -4.840 1.00 98.62 78 PHE A N 1
ATOM 597 C CA . PHE A 1 78 ? -2.795 10.439 -4.636 1.00 98.62 78 PHE A CA 1
ATOM 598 C C . PHE A 1 78 ? -2.024 11.398 -5.545 1.00 98.62 78 PHE A C 1
ATOM 600 O O . PHE A 1 78 ? -0.797 11.327 -5.601 1.00 98.62 78 PHE A O 1
ATOM 607 N N . ASP A 1 79 ? -2.738 12.334 -6.168 1.00 98.75 79 ASP A N 1
ATOM 608 C CA . ASP A 1 79 ? -2.159 13.38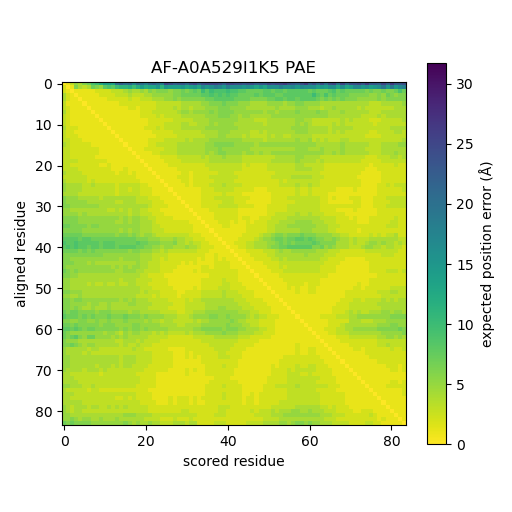0 -7.010 1.00 98.75 79 ASP A CA 1
ATOM 609 C C . ASP A 1 79 ? -2.159 14.715 -6.259 1.00 98.75 79 ASP A C 1
ATOM 611 O O . ASP A 1 79 ? -3.211 15.272 -5.932 1.00 98.75 79 ASP A O 1
ATOM 615 N N . ALA A 1 80 ? -0.971 15.244 -5.967 1.00 98.56 80 ALA A N 1
ATOM 616 C CA . ALA A 1 80 ? -0.830 16.577 -5.387 1.00 98.56 80 ALA A CA 1
ATOM 6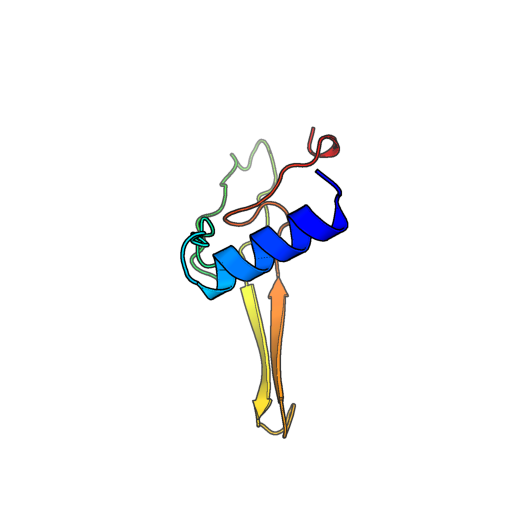17 C C . ALA A 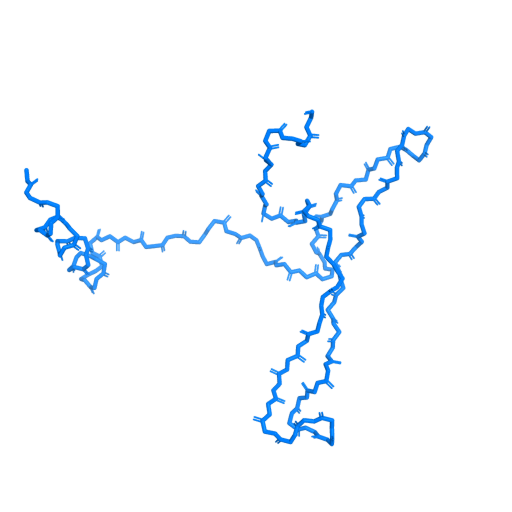1 80 ? -0.949 17.667 -6.470 1.00 98.56 80 ALA A C 1
ATOM 619 O O . ALA A 1 80 ? -0.640 17.396 -7.627 1.00 98.56 80 ALA A O 1
ATOM 620 N N . PRO A 1 81 ? -1.295 18.926 -6.124 1.00 98.62 81 PRO A N 1
ATOM 621 C CA . PRO A 1 81 ? -1.443 19.993 -7.119 1.00 98.62 81 PRO A CA 1
ATOM 622 C C . PRO A 1 81 ? -0.211 20.222 -8.005 1.00 98.62 81 PRO A C 1
ATOM 624 O O . PRO A 1 81 ? -0.372 20.524 -9.173 1.00 98.62 81 PRO A O 1
ATOM 627 N N . GLN A 1 82 ? 0.999 20.024 -7.470 1.00 98.50 82 GLN A N 1
ATOM 628 C CA . GLN A 1 82 ? 2.267 20.160 -8.203 1.00 98.50 82 GLN A CA 1
ATOM 629 C C . GLN A 1 82 ? 2.468 19.098 -9.301 1.00 98.50 82 GLN A C 1
ATOM 631 O O . GLN A 1 82 ? 3.410 19.204 -10.084 1.00 98.50 82 GLN A O 1
ATOM 636 N N . HIS A 1 83 ? 1.617 18.065 -9.346 1.00 98.25 83 HIS A N 1
ATOM 637 C CA . HIS A 1 83 ? 1.607 17.082 -10.429 1.00 98.25 83 HIS A CA 1
ATOM 638 C C . HIS A 1 83 ? 1.306 17.733 -11.789 1.00 98.25 83 HIS A C 1
ATOM 640 O O . HIS A 1 83 ? 1.676 17.172 -12.821 1.00 98.25 83 HIS A O 1
ATOM 646 N N . TRP A 1 84 ? 0.680 18.917 -11.777 1.00 96.75 84 TRP A N 1
ATOM 647 C CA . TRP A 1 84 ? 0.388 19.721 -12.958 1.00 96.75 84 TRP A CA 1
ATOM 648 C C . TRP A 1 84 ? 0.931 21.149 -12.855 1.00 96.75 84 TRP A C 1
ATOM 650 O O . TRP A 1 84 ? 0.991 21.695 -11.729 1.00 96.75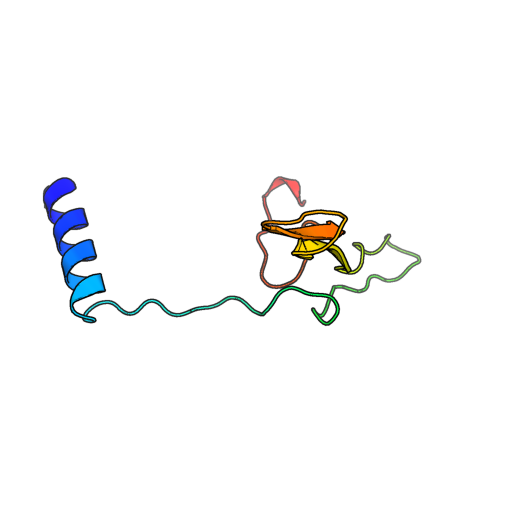 84 TRP A O 1
#